Protein AF-A0A966FNG1-F1 (afdb_monomer)

Solvent-accessible surface area (backbone atoms only — not comparable to full-atom values): 8793 Å² total; per-residue (Å²): 110,71,69,60,54,59,48,41,75,69,47,86,49,66,72,60,28,53,52,47,53,51,51,50,52,50,52,52,50,53,56,69,75,48,78,83,75,86,82,87,84,88,83,87,83,89,83,65,88,70,72,82,56,87,80,75,68,89,87,83,83,82,90,75,78,75,78,70,86,72,48,72,68,57,48,54,52,50,50,52,55,51,50,54,51,52,51,53,53,34,54,55,38,43,76,73,75,40,90,67,78,87,75,51,63,61,57,47,50,52,52,54,50,33,72,78,36,54,74,46,38,75,72,71,57,74,79,87,75,60,74,87,62,71,120

Secondary structure (DSSP, 8-state):
-HHHHHHHTT---HHHHHHHHHHHHHHHHHHHH---------------GGGG-TT--SS---S--------HHHHHHHHHHHHHHHHHHHHHHHHTT----PPPHHHHHHHHHHHH-HHHHHTT--PPPPGGG--

Sequence (135 aa):
MDKLKKIEEKEDNELLKIQIAEYRKFIESLMAGGSIMRKIFYIVVPFTLLEKQEGASEKKQRFSAKIPVLTEEDFQRCKIQLLQRVEFVALGLRRCGLQAVPLTTPELIELLWGFYHPLEAERGYYPEIPPELTT

pLDDT: mean 80.81, std 14.15, range [44.19, 94.75]

Foldseek 3Di:
DVVLVVVLVVDPDPVVNVVSVVVVVVVVVVVVVDPPDDDDDDDDDDADLPPVDPPDDDDDDPDDDPPPPQDPVNVVVSVVVSVVSQVVVQVVVVVVVDHDDDDDQVRVQLVVVCVVVVPCVVVVDDDDDPVVRRD

Structure (mmCIF, N/CA/C/O backbone):
data_AF-A0A966FNG1-F1
#
_entry.id   AF-A0A966FNG1-F1
#
loop_
_atom_site.group_PDB
_atom_site.id
_atom_site.type_symbol
_atom_site.label_atom_id
_atom_site.label_alt_id
_atom_site.label_comp_id
_atom_site.label_asym_id
_atom_site.label_entity_id
_atom_site.label_seq_id
_atom_site.pdbx_PDB_ins_code
_atom_site.Cartn_x
_atom_site.Cartn_y
_atom_site.Cartn_z
_atom_site.occupancy
_atom_site.B_iso_or_equiv
_atom_site.auth_seq_id
_atom_site.auth_comp_id
_atom_site.auth_asym_id
_atom_site.auth_atom_id
_atom_site.pdbx_PDB_model_num
ATOM 1 N N . MET A 1 1 ? -14.844 -0.168 28.917 1.00 75.38 1 MET A N 1
ATOM 2 C CA . MET A 1 1 ? -16.188 0.123 29.460 1.00 75.38 1 MET A CA 1
ATOM 3 C C . MET A 1 1 ? -16.485 -0.630 30.746 1.00 75.38 1 MET A C 1
ATOM 5 O O . MET A 1 1 ? -16.933 -0.004 31.698 1.00 75.38 1 MET A O 1
ATOM 9 N N . ASP A 1 2 ? -16.136 -1.915 30.843 1.00 83.12 2 ASP A N 1
ATOM 10 C CA . ASP A 1 2 ? -16.437 -2.735 32.033 1.00 83.12 2 ASP A CA 1
ATOM 11 C C . ASP A 1 2 ? -15.818 -2.218 33.337 1.00 83.12 2 ASP A C 1
ATOM 13 O O . ASP A 1 2 ? -16.391 -2.388 34.409 1.00 83.12 2 ASP A O 1
ATOM 17 N N . LYS A 1 3 ? -14.661 -1.545 33.261 1.00 85.62 3 LYS A N 1
ATOM 18 C CA . LYS A 1 3 ? -14.027 -0.920 34.431 1.00 85.62 3 LYS A CA 1
ATOM 19 C C . LYS A 1 3 ? -14.862 0.225 35.020 1.00 85.62 3 LYS A C 1
ATOM 21 O O . LYS A 1 3 ? -15.001 0.276 36.232 1.00 85.62 3 LYS A O 1
ATOM 26 N N . LEU A 1 4 ? -15.429 1.104 34.187 1.00 82.44 4 LEU A N 1
ATOM 27 C CA . LEU A 1 4 ? -16.242 2.243 34.647 1.00 82.44 4 LEU A CA 1
ATOM 28 C C . LEU A 1 4 ? -17.574 1.772 35.240 1.00 82.44 4 LEU A C 1
ATOM 30 O O . LEU A 1 4 ? -17.993 2.272 36.276 1.00 82.44 4 LEU A O 1
ATOM 34 N N . LYS A 1 5 ? -18.177 0.739 34.642 1.00 86.94 5 LYS A N 1
ATOM 35 C CA . LYS A 1 5 ? -19.414 0.122 35.136 1.00 86.94 5 LYS A CA 1
ATOM 36 C C . LYS A 1 5 ? -19.243 -0.500 36.531 1.00 86.94 5 LYS A C 1
ATOM 38 O O . LYS A 1 5 ? -20.087 -0.327 37.396 1.00 86.94 5 LYS A O 1
ATOM 43 N N . LYS A 1 6 ? -18.098 -1.142 36.785 1.00 89.88 6 LYS A N 1
ATOM 44 C CA . LYS A 1 6 ? -17.753 -1.688 38.112 1.00 89.88 6 LYS A CA 1
ATOM 45 C C . LYS A 1 6 ? -17.507 -0.622 39.182 1.00 89.88 6 LYS A C 1
ATOM 47 O O . LYS A 1 6 ? -17.583 -0.947 40.361 1.00 89.88 6 LYS A O 1
ATOM 52 N N . ILE A 1 7 ? -17.131 0.595 38.791 1.00 85.38 7 ILE A N 1
ATOM 53 C CA . ILE A 1 7 ? -16.937 1.717 39.721 1.00 85.38 7 ILE A CA 1
ATOM 54 C C . ILE A 1 7 ? -18.298 2.357 40.027 1.00 85.38 7 ILE A C 1
ATOM 56 O O . ILE A 1 7 ? -18.605 2.566 41.189 1.00 85.38 7 ILE A O 1
ATOM 60 N N . GLU A 1 8 ? -19.148 2.544 39.012 1.00 85.44 8 GLU A N 1
ATOM 61 C CA . GLU A 1 8 ? -20.544 3.000 39.153 1.00 85.44 8 GLU A CA 1
ATOM 62 C C . GLU A 1 8 ? -21.362 2.126 40.124 1.00 85.44 8 GLU A C 1
ATOM 64 O O . GLU A 1 8 ? -22.120 2.636 40.941 1.00 85.44 8 GLU A O 1
ATOM 69 N N . GLU A 1 9 ? -21.195 0.801 40.056 1.00 86.50 9 GLU A N 1
ATOM 70 C CA . GLU A 1 9 ? -21.895 -0.158 40.926 1.00 86.50 9 GLU A CA 1
ATOM 71 C C . GLU A 1 9 ? -21.403 -0.153 42.382 1.00 86.50 9 GLU A C 1
ATOM 73 O O . GLU A 1 9 ? -22.122 -0.617 43.262 1.00 86.50 9 GLU A O 1
ATOM 78 N N . LYS A 1 10 ? -20.185 0.339 42.635 1.00 89.50 10 LYS A N 1
ATOM 79 C CA . LYS A 1 10 ? -19.567 0.387 43.969 1.00 89.50 10 LYS A CA 1
ATOM 80 C C . LYS A 1 10 ? -19.689 1.746 44.649 1.00 89.50 10 LYS A C 1
ATOM 82 O O . LYS A 1 10 ? -19.272 1.869 45.795 1.00 89.50 10 LYS A O 1
ATOM 87 N N . GLU A 1 11 ? -20.187 2.752 43.939 1.00 84.25 11 GLU A N 1
ATOM 88 C CA . GLU A 1 11 ? -20.273 4.109 44.452 1.00 84.25 11 GLU A CA 1
ATOM 89 C C . GLU A 1 11 ? -21.601 4.312 45.188 1.00 84.25 11 GLU A C 1
ATOM 91 O O . GLU A 1 11 ? -22.678 4.225 44.594 1.00 84.25 11 GLU A O 1
ATOM 96 N N . ASP A 1 12 ? -21.515 4.597 46.486 1.00 84.31 12 ASP A N 1
ATOM 97 C CA . ASP A 1 12 ? -22.683 4.796 47.352 1.00 84.31 12 ASP A CA 1
ATOM 98 C C . ASP A 1 12 ? -23.283 6.207 47.207 1.00 84.31 12 ASP A C 1
ATOM 100 O O . ASP A 1 12 ? -24.433 6.456 47.573 1.00 84.31 12 ASP A O 1
ATOM 104 N N . ASN A 1 13 ? -22.507 7.158 46.674 1.00 90.75 13 ASN A N 1
ATOM 105 C CA . ASN A 1 13 ? -22.946 8.533 46.468 1.00 90.75 13 ASN A CA 1
ATOM 106 C C . ASN A 1 13 ? -23.684 8.683 45.128 1.00 90.75 13 ASN A C 1
ATOM 108 O O . ASN A 1 13 ? -23.077 8.680 44.055 1.00 90.75 13 ASN A O 1
ATOM 112 N N . GLU A 1 14 ? -24.995 8.908 45.206 1.00 86.50 14 GLU A N 1
ATOM 113 C CA . GLU A 1 14 ? -25.887 9.063 44.051 1.00 86.50 14 GLU A CA 1
ATOM 114 C C . GLU A 1 14 ? -25.442 10.160 43.065 1.00 86.50 14 GLU A C 1
ATOM 116 O O . GLU A 1 14 ? -25.521 9.962 41.853 1.00 86.50 14 GLU A O 1
ATOM 121 N N . LEU A 1 15 ? -24.901 11.291 43.543 1.00 90.00 15 LEU A N 1
ATOM 122 C CA . LEU A 1 15 ? -24.401 12.351 42.653 1.00 90.00 15 LEU A CA 1
ATOM 123 C C . LEU A 1 15 ? -23.204 11.879 41.820 1.00 90.00 15 LEU A C 1
ATOM 125 O O . LEU A 1 15 ? -23.133 12.155 40.622 1.00 90.00 15 LEU A O 1
ATOM 129 N N . LEU A 1 16 ? -22.270 11.158 42.443 1.00 86.94 16 LEU A N 1
ATOM 130 C CA . LEU A 1 16 ? -21.091 10.627 41.755 1.00 86.94 16 LEU A CA 1
ATOM 131 C C . LEU A 1 16 ? -21.480 9.517 40.778 1.00 86.94 16 LEU A C 1
ATOM 133 O O . LEU A 1 16 ? -20.966 9.470 39.662 1.00 86.94 16 LEU A O 1
ATOM 137 N N . LYS A 1 17 ? -22.446 8.679 41.153 1.00 90.06 17 LYS A N 1
ATOM 138 C CA . LYS A 1 17 ? -22.999 7.631 40.293 1.00 90.06 17 LYS A CA 1
ATOM 139 C C . LYS A 1 17 ? -23.622 8.198 39.018 1.00 90.06 17 LYS A C 1
ATOM 141 O O . LYS A 1 17 ? -23.325 7.713 37.925 1.00 90.06 17 LYS A O 1
ATOM 146 N N . ILE A 1 18 ? -24.409 9.272 39.141 1.00 90.69 18 ILE A N 1
ATOM 147 C CA . ILE A 1 18 ? -24.983 9.993 37.994 1.00 90.69 18 ILE A CA 1
ATOM 148 C C . ILE A 1 18 ? -23.869 10.531 37.085 1.00 90.69 18 ILE A C 1
ATOM 150 O O . ILE A 1 18 ? -23.916 10.309 35.875 1.00 90.69 18 ILE A O 1
ATOM 154 N N . GLN A 1 19 ? -22.826 11.152 37.648 1.00 89.44 19 GLN A N 1
ATOM 155 C CA . GLN A 1 19 ? -21.707 11.658 36.844 1.00 89.44 19 GLN A CA 1
ATOM 156 C C . GLN A 1 19 ? -20.927 10.547 36.128 1.00 89.44 19 GLN A C 1
ATOM 158 O O . GLN A 1 19 ? -20.545 10.713 34.969 1.00 89.44 19 GLN A O 1
ATOM 163 N N . ILE A 1 20 ? -20.711 9.396 36.773 1.00 90.19 20 ILE A N 1
ATOM 164 C CA . ILE A 1 20 ? -20.036 8.246 36.151 1.00 90.19 20 ILE A CA 1
ATOM 165 C C . ILE A 1 20 ? -20.876 7.692 34.993 1.00 90.19 20 ILE A C 1
ATOM 167 O O . ILE A 1 20 ? -20.329 7.386 33.928 1.00 90.19 20 ILE A O 1
ATOM 171 N N . ALA A 1 21 ? -22.197 7.601 35.164 1.00 90.00 21 ALA A N 1
ATOM 172 C CA . ALA A 1 21 ? -23.111 7.146 34.121 1.00 90.00 21 ALA A CA 1
ATOM 173 C C . ALA A 1 21 ? -23.137 8.102 32.913 1.00 90.00 21 ALA A C 1
ATOM 175 O O . ALA A 1 21 ? -23.100 7.651 31.764 1.00 90.00 21 ALA A O 1
ATOM 176 N N . GLU A 1 22 ? -23.161 9.416 33.150 1.00 91.19 22 GLU A N 1
ATOM 177 C CA . GLU A 1 22 ? -23.086 10.433 32.093 1.00 91.19 22 GLU A CA 1
ATOM 178 C C . GLU A 1 22 ? -21.741 10.409 31.367 1.00 91.19 22 GLU A C 1
ATOM 180 O O . GLU A 1 22 ? -21.707 10.401 30.135 1.00 91.19 22 GLU A O 1
ATOM 185 N N . TYR A 1 23 ? -20.634 10.302 32.105 1.00 91.50 23 TYR A N 1
ATOM 186 C CA . TYR A 1 23 ? -19.305 10.160 31.518 1.00 91.50 23 TYR A CA 1
ATOM 187 C C . TYR A 1 23 ? -19.205 8.897 30.655 1.00 91.50 23 TYR A C 1
ATOM 189 O O . TYR A 1 23 ? -18.684 8.942 29.540 1.00 91.50 23 TYR A O 1
ATOM 197 N N . ARG A 1 24 ? -19.769 7.769 31.110 1.00 90.88 24 ARG A N 1
ATOM 198 C CA . ARG A 1 24 ? -19.816 6.532 30.319 1.00 90.88 24 ARG A CA 1
ATOM 199 C C . ARG A 1 24 ? -20.587 6.730 29.015 1.00 90.88 24 ARG A C 1
ATOM 201 O O . ARG A 1 24 ? -20.069 6.367 27.962 1.00 90.88 24 ARG A O 1
ATOM 208 N N . LYS A 1 25 ? -21.771 7.351 29.068 1.00 89.94 25 LYS A N 1
ATOM 209 C CA . LYS A 1 25 ? -22.572 7.683 27.875 1.00 89.94 25 LYS A CA 1
ATOM 210 C C . LYS A 1 25 ? -21.833 8.627 26.926 1.00 89.94 25 LYS A C 1
ATOM 212 O O . LYS A 1 25 ? -21.899 8.437 25.716 1.00 89.94 25 LYS A O 1
ATOM 217 N N . PHE A 1 26 ? -21.096 9.606 27.448 1.00 89.31 26 PHE A N 1
ATOM 218 C CA . PHE A 1 26 ? -20.261 10.494 26.641 1.00 89.31 26 PHE A CA 1
ATOM 219 C C . PHE A 1 26 ? -19.174 9.716 25.886 1.00 89.31 26 PHE A C 1
ATOM 221 O O . PHE A 1 26 ? -19.048 9.869 24.671 1.00 89.31 26 PHE A O 1
ATOM 228 N N . ILE A 1 27 ? -18.450 8.814 26.559 1.00 85.75 27 ILE A N 1
ATOM 229 C CA . ILE A 1 27 ? -17.446 7.961 25.904 1.00 85.75 27 ILE A CA 1
ATOM 230 C C . ILE A 1 27 ? -18.095 7.009 24.886 1.00 85.75 27 ILE A C 1
ATOM 232 O O . ILE A 1 27 ? -17.563 6.853 23.789 1.00 85.75 27 ILE A O 1
ATOM 236 N N . GLU A 1 28 ? -19.253 6.414 25.197 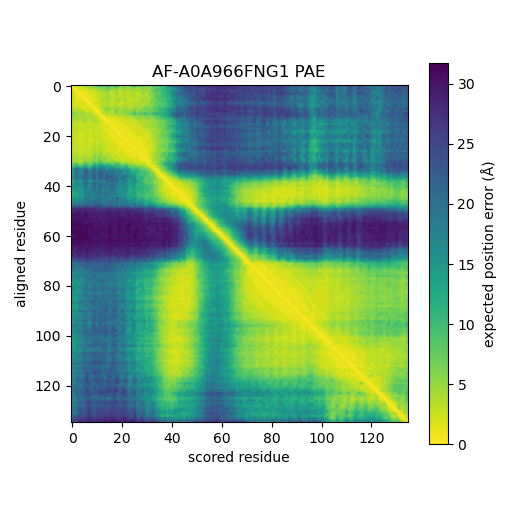1.00 85.69 28 GLU A N 1
ATOM 237 C CA . GLU A 1 28 ? -20.026 5.604 24.239 1.00 85.69 28 GLU A CA 1
ATOM 238 C C . GLU A 1 28 ? -20.401 6.427 22.999 1.00 85.69 28 GLU A C 1
ATOM 240 O O . GLU A 1 28 ? -20.221 5.957 21.880 1.00 85.69 28 GLU A O 1
ATOM 245 N N . SER A 1 29 ? -20.840 7.677 23.179 1.00 84.94 29 SER A N 1
ATOM 246 C CA . SER A 1 29 ? -21.189 8.574 22.073 1.00 84.94 29 SER A CA 1
ATOM 247 C C . SER A 1 29 ? -19.979 8.982 21.223 1.00 84.94 29 SER A C 1
ATOM 249 O O . SER A 1 29 ? -20.082 9.028 19.998 1.00 84.94 29 SER A O 1
ATOM 251 N N . LEU A 1 30 ? -18.813 9.200 21.842 1.00 80.62 30 LEU A N 1
ATOM 252 C CA . LEU A 1 30 ? -17.560 9.481 21.136 1.00 80.62 30 LEU A CA 1
ATOM 253 C C . LEU A 1 30 ? -17.089 8.276 20.319 1.00 80.62 30 LEU A C 1
ATOM 255 O O . LEU A 1 30 ? -16.681 8.427 19.170 1.00 80.62 30 LEU A O 1
ATOM 259 N N . MET A 1 31 ? -17.168 7.076 20.899 1.00 75.69 31 MET A N 1
ATOM 260 C CA . MET A 1 31 ? -16.835 5.835 20.199 1.00 75.69 31 MET A CA 1
ATOM 261 C C . MET A 1 31 ? -17.832 5.525 19.074 1.00 75.69 31 MET A C 1
ATOM 263 O O . MET A 1 31 ? -17.423 5.050 18.019 1.00 75.69 31 MET A O 1
ATOM 267 N N . ALA A 1 32 ? -19.122 5.820 19.268 1.00 75.12 32 ALA A N 1
ATOM 268 C CA . ALA A 1 32 ? -20.155 5.644 18.248 1.00 75.12 32 ALA A CA 1
ATOM 269 C C . ALA A 1 32 ? -20.020 6.648 17.090 1.00 75.12 32 ALA A C 1
ATOM 271 O O . ALA A 1 32 ? -20.284 6.300 15.942 1.00 75.12 32 ALA A O 1
ATOM 272 N N . GLY A 1 33 ? -19.592 7.882 17.376 1.00 64.94 33 GLY A N 1
ATOM 273 C CA . GLY A 1 33 ? -19.408 8.935 16.373 1.00 64.94 33 GLY A CA 1
ATOM 274 C C . GLY A 1 33 ? -18.142 8.790 15.522 1.00 64.94 33 GLY A C 1
ATOM 275 O O . GLY A 1 33 ? -18.036 9.426 14.477 1.00 64.94 33 GLY A O 1
ATOM 276 N N . GLY A 1 34 ? -17.190 7.954 15.943 1.00 62.69 34 GLY A N 1
ATOM 277 C CA . GLY A 1 34 ? -15.887 7.820 15.301 1.00 62.69 34 GLY A CA 1
ATOM 278 C C . GLY A 1 34 ? -15.523 6.374 15.004 1.00 62.69 34 GLY A C 1
ATOM 279 O O . GLY A 1 34 ? -14.623 5.826 15.637 1.00 62.69 34 GLY A O 1
ATOM 280 N N . SER A 1 35 ? -16.154 5.760 13.999 1.00 57.97 35 SER A N 1
ATOM 281 C CA . SER A 1 35 ? -15.522 4.607 13.354 1.00 57.97 35 SER A CA 1
ATOM 282 C C . SER A 1 35 ? -14.279 5.117 12.627 1.00 57.97 35 SER A C 1
ATOM 284 O O . SER A 1 35 ? -14.371 5.718 11.555 1.00 57.97 35 SER A O 1
ATOM 286 N N . ILE A 1 36 ? -13.107 4.945 13.242 1.00 60.09 36 ILE A N 1
ATOM 287 C CA . ILE A 1 36 ? -11.822 5.211 12.593 1.00 60.09 36 ILE A CA 1
ATOM 2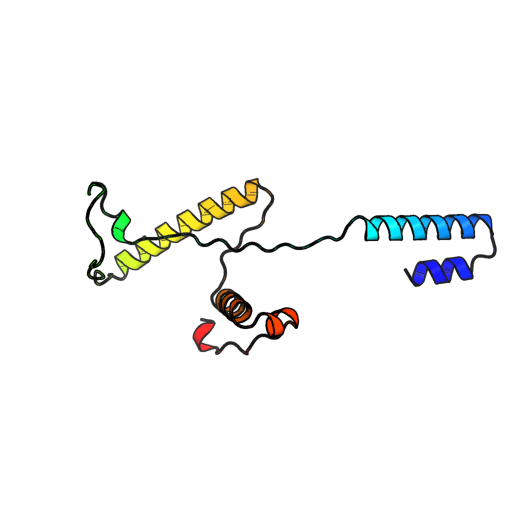88 C C . ILE A 1 36 ? -11.634 4.113 11.543 1.00 60.09 36 ILE A C 1
ATOM 290 O O . ILE A 1 36 ? -11.014 3.078 11.780 1.00 60.09 36 ILE A O 1
ATOM 294 N N . MET A 1 37 ? -12.241 4.321 10.379 1.00 62.31 37 MET A N 1
ATOM 295 C CA . MET A 1 37 ? -12.115 3.434 9.238 1.00 62.31 37 MET A CA 1
ATOM 296 C C . MET A 1 37 ? -10.733 3.644 8.619 1.00 62.31 37 MET A C 1
ATOM 298 O O . MET A 1 37 ? -10.436 4.695 8.050 1.00 62.31 37 MET A O 1
ATOM 302 N N . ARG A 1 38 ? -9.868 2.634 8.723 1.00 70.00 38 ARG A N 1
ATOM 303 C CA . ARG A 1 38 ? -8.606 2.608 7.980 1.00 70.00 38 ARG A CA 1
ATOM 304 C C . ARG A 1 38 ? -8.920 2.254 6.529 1.00 70.00 38 ARG A C 1
ATOM 306 O O . ARG A 1 38 ? -9.369 1.145 6.258 1.00 70.00 38 ARG A O 1
ATOM 313 N N . LYS A 1 39 ? -8.678 3.180 5.600 1.00 78.06 39 LYS A N 1
ATOM 314 C CA . LYS A 1 39 ? -8.817 2.933 4.160 1.00 78.06 39 LYS A CA 1
ATOM 315 C C . LYS A 1 39 ? -7.438 2.880 3.515 1.00 78.06 39 LYS A C 1
ATOM 317 O O . LYS A 1 39 ? -6.668 3.829 3.630 1.00 78.06 39 LYS A O 1
ATOM 322 N N . ILE A 1 40 ? -7.140 1.760 2.869 1.00 83.56 40 ILE A N 1
ATOM 323 C CA . ILE A 1 40 ? -5.897 1.542 2.127 1.00 83.56 40 ILE A CA 1
ATOM 324 C C . ILE A 1 40 ? -6.200 1.777 0.647 1.00 83.56 40 ILE A C 1
ATOM 326 O O . ILE A 1 40 ? -7.233 1.335 0.143 1.00 83.56 40 ILE A O 1
ATOM 330 N N . PHE A 1 41 ? -5.319 2.505 -0.034 1.00 87.94 41 PHE A N 1
ATOM 331 C CA . PHE A 1 41 ? -5.421 2.788 -1.461 1.00 87.94 41 PHE A CA 1
ATOM 332 C C . PHE A 1 41 ? -4.193 2.226 -2.166 1.00 87.94 41 PHE A C 1
ATOM 334 O O . PHE A 1 41 ? -3.071 2.434 -1.709 1.00 87.94 41 PHE A O 1
ATOM 341 N N . TYR A 1 42 ? -4.410 1.559 -3.296 1.00 91.12 42 TYR A N 1
ATOM 342 C CA . TYR A 1 42 ? -3.345 1.053 -4.155 1.00 91.12 42 TYR A CA 1
ATOM 343 C C . TYR A 1 42 ? -3.253 1.920 -5.405 1.00 91.12 42 TYR A C 1
ATOM 345 O O . TYR A 1 42 ? -4.270 2.260 -6.010 1.00 91.12 42 TYR A O 1
ATOM 353 N N . ILE A 1 43 ? -2.033 2.299 -5.777 1.00 92.06 43 ILE A N 1
ATOM 354 C CA . ILE A 1 43 ? -1.764 3.167 -6.923 1.00 92.06 43 ILE A CA 1
ATOM 355 C C . ILE A 1 43 ? -0.773 2.454 -7.829 1.00 92.06 43 ILE A C 1
ATOM 357 O O . ILE A 1 43 ? 0.292 2.031 -7.387 1.00 92.06 43 ILE A O 1
ATOM 361 N N . VAL A 1 44 ? -1.125 2.347 -9.107 1.00 92.75 44 VAL A N 1
ATOM 362 C CA . VAL A 1 44 ? -0.254 1.789 -10.141 1.00 92.75 44 VAL A CA 1
ATOM 363 C C . VAL A 1 44 ? 0.397 2.947 -10.888 1.00 92.75 44 VAL A C 1
ATOM 365 O O . VAL A 1 44 ? -0.299 3.779 -11.469 1.00 92.75 44 VAL A O 1
ATOM 368 N N . VAL A 1 45 ? 1.729 3.006 -10.868 1.00 92.19 45 VAL A N 1
ATOM 369 C CA . VAL A 1 45 ? 2.503 4.005 -11.616 1.00 92.19 45 VAL A CA 1
ATOM 370 C C . VAL A 1 45 ? 2.847 3.419 -12.988 1.00 92.19 45 VAL A C 1
ATOM 372 O O . VAL A 1 45 ? 3.630 2.471 -13.057 1.00 92.19 45 VAL A O 1
ATOM 375 N N . PRO A 1 46 ? 2.270 3.934 -14.087 1.00 90.06 46 PRO A N 1
ATOM 376 C CA . PRO A 1 46 ? 2.555 3.415 -15.415 1.00 90.06 46 PRO A CA 1
ATOM 377 C C . PRO A 1 46 ? 3.978 3.782 -15.851 1.00 90.06 46 PRO A C 1
ATOM 379 O O . PRO A 1 46 ? 4.453 4.901 -15.633 1.00 90.06 46 PRO A O 1
ATOM 382 N N . PHE A 1 47 ? 4.645 2.843 -16.517 1.00 87.44 47 PHE A N 1
ATOM 383 C CA . PHE A 1 47 ? 5.966 3.049 -17.097 1.00 87.44 47 PHE A CA 1
ATOM 384 C C . PHE A 1 47 ? 6.091 2.291 -18.414 1.00 87.44 47 PHE A C 1
ATOM 386 O O . PHE A 1 47 ? 5.729 1.118 -18.504 1.00 87.44 47 PHE A O 1
ATOM 393 N N . THR A 1 48 ? 6.598 2.965 -19.444 1.00 83.44 48 THR A N 1
ATOM 394 C CA . THR A 1 48 ? 6.788 2.383 -20.774 1.00 83.44 48 THR A CA 1
ATOM 395 C C . THR A 1 48 ? 8.184 2.690 -21.289 1.00 83.44 48 THR A C 1
ATOM 397 O O . THR A 1 48 ? 8.607 3.840 -21.279 1.00 83.44 48 THR A O 1
ATOM 400 N N . LEU A 1 49 ? 8.867 1.678 -21.829 1.00 71.75 49 LEU A N 1
ATOM 401 C CA . LEU A 1 49 ? 10.232 1.797 -22.365 1.00 71.75 49 LEU A CA 1
ATOM 402 C C . LEU A 1 49 ? 10.347 2.773 -23.556 1.00 71.75 49 LEU A C 1
ATOM 404 O O . LEU A 1 49 ? 11.436 3.243 -23.879 1.00 71.75 49 LEU A O 1
ATOM 408 N N . LEU A 1 50 ? 9.227 3.071 -24.223 1.00 65.19 50 LEU A N 1
ATOM 409 C CA . LEU A 1 50 ? 9.186 3.847 -25.466 1.00 65.19 50 LEU A CA 1
ATOM 410 C C . LEU A 1 50 ? 9.338 5.364 -25.272 1.00 65.19 50 LEU A C 1
ATOM 412 O O . LEU A 1 50 ? 9.449 6.096 -26.251 1.00 65.19 50 LEU A O 1
ATOM 416 N N . GLU A 1 51 ? 9.385 5.849 -24.033 1.00 56.59 51 GLU A N 1
ATOM 417 C CA . GLU A 1 51 ? 9.551 7.279 -23.736 1.00 56.59 51 GLU A CA 1
ATOM 418 C C . GLU A 1 51 ? 10.959 7.803 -24.080 1.00 56.59 51 GLU A C 1
ATOM 420 O O . GLU A 1 51 ? 11.194 9.006 -24.057 1.00 56.59 51 GLU A O 1
ATOM 425 N N . LYS A 1 52 ? 11.897 6.918 -24.460 1.00 50.66 52 LYS A N 1
ATOM 426 C CA . LYS A 1 52 ? 13.248 7.276 -24.934 1.00 50.66 52 LYS A CA 1
ATOM 427 C C . LYS A 1 52 ? 13.259 7.898 -26.344 1.00 50.66 52 LYS A C 1
ATOM 429 O O . LYS A 1 52 ? 14.319 8.318 -26.797 1.00 50.66 52 LYS A O 1
ATOM 434 N N . GLN A 1 53 ? 12.124 7.973 -27.046 1.00 45.69 53 GLN A N 1
ATOM 435 C CA . GLN A 1 53 ? 12.023 8.715 -28.307 1.00 45.69 53 GLN A CA 1
ATOM 436 C C . GLN A 1 53 ? 11.351 10.072 -28.097 1.00 45.69 53 GLN A C 1
ATOM 438 O O . GLN A 1 53 ? 10.171 10.262 -28.385 1.00 45.69 53 GLN A O 1
ATOM 443 N N . GLU A 1 54 ? 12.141 11.045 -27.649 1.00 45.53 54 GLU A N 1
ATOM 444 C CA . GLU A 1 54 ? 11.843 12.451 -27.905 1.00 45.53 54 GLU A CA 1
ATOM 445 C C . GLU A 1 54 ? 11.792 12.653 -29.433 1.00 45.53 54 GLU A C 1
ATOM 447 O O . GLU A 1 54 ? 12.823 12.701 -30.100 1.00 45.53 54 GLU A O 1
ATOM 452 N N . GLY A 1 55 ? 10.582 12.694 -30.008 1.00 48.06 55 GLY A N 1
ATOM 453 C CA . GLY A 1 55 ? 10.363 13.174 -31.380 1.00 48.06 55 GLY A CA 1
ATOM 454 C C . GLY A 1 55 ? 9.476 12.344 -32.315 1.00 48.06 55 GLY A C 1
ATOM 455 O O . GLY A 1 55 ? 9.227 12.792 -33.434 1.00 48.06 55 GLY A O 1
ATOM 456 N N . ALA A 1 56 ? 8.957 11.177 -31.927 1.00 44.19 56 ALA A N 1
ATOM 457 C CA . ALA A 1 56 ? 8.133 10.375 -32.839 1.00 44.19 56 ALA A CA 1
ATOM 458 C C . ALA A 1 56 ? 6.629 10.595 -32.607 1.00 44.19 56 ALA A C 1
ATOM 460 O O . ALA A 1 56 ? 6.010 9.968 -31.753 1.00 44.19 56 ALA A O 1
ATOM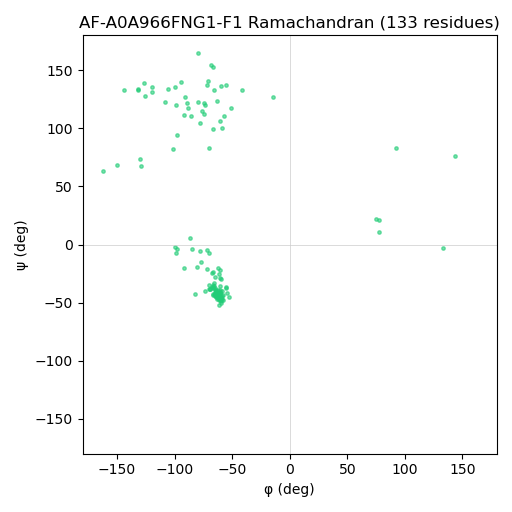 461 N N . SER A 1 57 ? 6.085 11.518 -33.402 1.00 46.06 57 SER A N 1
ATOM 462 C CA . SER A 1 57 ? 4.665 11.792 -33.661 1.00 46.06 57 SER A CA 1
ATOM 463 C C . SER A 1 57 ? 3.672 10.714 -33.208 1.00 46.06 57 SER A C 1
ATOM 465 O O . SER A 1 57 ? 3.708 9.558 -33.636 1.00 46.06 57 SER A O 1
ATOM 467 N N . GLU A 1 58 ? 2.694 11.171 -32.431 1.00 53.75 58 GLU A N 1
ATOM 468 C CA . GLU A 1 58 ? 1.402 10.532 -32.222 1.00 53.75 58 GLU A CA 1
ATOM 469 C C . GLU A 1 58 ? 0.852 9.981 -33.550 1.00 53.75 58 GLU A C 1
ATOM 471 O O . GLU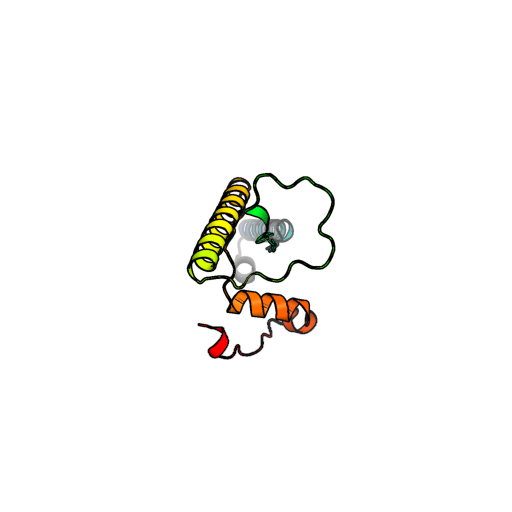 A 1 58 ? 0.793 10.698 -34.547 1.00 53.75 58 GLU A O 1
ATOM 476 N N . LYS A 1 59 ? 0.379 8.727 -33.534 1.00 54.84 59 LYS A N 1
ATOM 477 C CA . LYS A 1 59 ? -0.182 7.942 -34.661 1.00 54.84 59 LYS A CA 1
ATOM 478 C C . LYS A 1 59 ? 0.842 7.080 -35.407 1.00 54.84 59 LYS A C 1
ATOM 480 O O . LYS A 1 59 ? 1.256 7.408 -36.513 1.00 54.84 59 LYS A O 1
ATOM 485 N N . LYS A 1 60 ? 1.090 5.891 -34.841 1.00 49.69 60 LYS A N 1
ATOM 486 C CA . LYS A 1 60 ? 1.264 4.570 -35.501 1.00 49.69 60 LYS A CA 1
ATOM 487 C C . LYS A 1 60 ? 2.332 3.737 -34.782 1.00 49.69 60 LYS A C 1
ATOM 489 O O . LYS A 1 60 ? 3.406 3.508 -35.318 1.00 49.69 60 LYS A O 1
ATOM 494 N N . GLN A 1 61 ? 2.004 3.162 -33.628 1.00 51.62 61 GLN A N 1
ATOM 495 C CA . GLN A 1 61 ? 2.583 1.853 -33.306 1.00 51.62 61 GLN A CA 1
ATOM 496 C C . GLN A 1 61 ? 1.646 1.028 -32.433 1.00 51.62 61 GLN A C 1
ATOM 498 O O . GLN A 1 61 ? 1.858 0.752 -31.260 1.00 51.62 61 GLN A O 1
ATOM 503 N N . ARG A 1 62 ? 0.546 0.643 -33.072 1.00 54.44 62 ARG A N 1
ATOM 504 C CA . ARG A 1 62 ? -0.300 -0.461 -32.650 1.00 54.44 62 ARG A CA 1
ATOM 505 C C . ARG A 1 62 ? 0.438 -1.772 -32.996 1.00 54.44 62 ARG A C 1
ATOM 507 O O . ARG A 1 62 ? 0.749 -2.002 -34.158 1.00 54.44 62 ARG A O 1
ATOM 514 N N . PHE A 1 63 ? 0.685 -2.599 -31.977 1.00 50.19 63 PHE A N 1
ATOM 515 C CA . PHE A 1 63 ? 0.782 -4.072 -32.036 1.00 50.19 63 PHE A CA 1
ATOM 516 C C . PHE A 1 63 ? 2.032 -4.804 -32.573 1.00 50.19 63 PHE A C 1
ATOM 518 O O . PHE A 1 63 ? 1.929 -5.991 -32.855 1.00 50.19 63 PHE A O 1
ATOM 525 N N . SER A 1 64 ? 3.227 -4.208 -32.635 1.00 48.62 64 SER A N 1
ATOM 526 C CA . SER A 1 64 ? 4.461 -5.015 -32.789 1.00 48.62 64 SER A CA 1
ATOM 527 C C . SER A 1 64 ? 5.721 -4.232 -32.406 1.00 48.62 64 SER A C 1
ATOM 529 O O . SER A 1 64 ? 6.598 -3.987 -33.237 1.00 48.62 64 SER A O 1
ATOM 531 N N . ALA A 1 65 ? 5.839 -3.820 -31.145 1.00 54.12 65 ALA A N 1
ATOM 532 C CA . ALA A 1 65 ? 7.141 -3.418 -30.628 1.00 54.12 65 ALA A CA 1
ATOM 533 C C . ALA A 1 65 ? 7.921 -4.704 -30.328 1.00 54.12 65 ALA A C 1
ATOM 535 O O . ALA A 1 65 ? 7.619 -5.400 -29.361 1.00 54.12 65 ALA A O 1
ATOM 536 N N . LYS A 1 66 ? 8.887 -5.056 -31.188 1.00 55.94 66 LYS A N 1
ATOM 537 C CA . LYS A 1 66 ? 9.922 -6.033 -30.822 1.00 55.94 66 LYS A CA 1
ATOM 538 C C . LYS A 1 66 ? 10.498 -5.556 -29.496 1.00 55.94 66 LYS A C 1
ATOM 540 O O . LYS A 1 66 ? 11.005 -4.438 -29.453 1.00 55.94 66 LYS A O 1
ATOM 545 N N . ILE A 1 67 ? 10.359 -6.359 -28.443 1.00 60.03 67 ILE A N 1
ATOM 546 C CA . ILE A 1 67 ? 10.948 -6.064 -27.139 1.00 60.03 67 ILE A CA 1
ATOM 547 C C . ILE A 1 67 ? 12.450 -5.910 -27.407 1.00 60.03 67 ILE A C 1
ATOM 549 O O . ILE A 1 67 ? 13.072 -6.891 -27.828 1.00 60.03 67 ILE A O 1
ATOM 553 N N . PRO A 1 68 ? 13.023 -4.697 -27.303 1.00 65.62 68 PRO A N 1
ATOM 554 C CA . PRO A 1 68 ? 14.455 -4.549 -27.475 1.00 65.62 68 PRO A CA 1
ATOM 555 C C . PRO A 1 68 ? 15.119 -5.409 -26.401 1.00 65.62 68 PRO A C 1
ATOM 557 O O . PRO A 1 68 ? 14.652 -5.438 -25.262 1.00 65.62 68 PRO A O 1
ATOM 560 N N . VAL A 1 69 ? 16.166 -6.148 -26.771 1.00 69.69 69 VAL A N 1
ATOM 561 C CA . VAL A 1 69 ? 16.987 -6.856 -25.785 1.00 69.69 69 VAL A CA 1
ATOM 562 C C . VAL A 1 69 ? 17.554 -5.779 -24.871 1.00 69.69 69 VAL A C 1
ATOM 564 O O . VAL A 1 69 ? 18.377 -4.972 -25.300 1.00 69.69 69 VAL A O 1
ATOM 567 N N . LEU A 1 70 ? 17.013 -5.702 -23.659 1.00 72.00 70 LEU A N 1
ATOM 568 C CA . LEU A 1 70 ? 17.374 -4.672 -22.704 1.00 72.00 70 LEU A CA 1
ATOM 569 C C . LEU A 1 70 ? 18.767 -5.017 -22.186 1.00 72.00 70 LEU A C 1
ATOM 571 O O . LEU A 1 70 ? 18.980 -6.104 -21.648 1.00 72.00 70 LEU A O 1
ATOM 575 N N . THR A 1 71 ? 19.723 -4.120 -22.390 1.00 85.69 71 THR A N 1
ATOM 576 C CA . THR A 1 71 ? 21.012 -4.227 -21.711 1.00 85.69 71 THR A CA 1
ATOM 577 C C . THR A 1 71 ? 20.805 -3.958 -20.221 1.00 85.69 71 THR A C 1
ATOM 579 O O . THR A 1 71 ? 19.866 -3.260 -19.830 1.00 85.69 71 THR A O 1
ATOM 582 N N . GLU A 1 72 ? 21.688 -4.489 -19.375 1.00 88.12 72 GLU A N 1
ATOM 583 C CA . GLU A 1 72 ? 21.652 -4.219 -17.930 1.00 88.12 72 GLU A CA 1
ATOM 584 C C . GLU A 1 72 ? 21.702 -2.707 -17.643 1.00 88.12 72 GLU A C 1
ATOM 586 O O . GLU A 1 72 ? 20.996 -2.195 -16.779 1.00 88.12 72 GLU A O 1
ATOM 591 N N . GLU A 1 73 ? 22.469 -1.958 -18.434 1.00 87.50 73 GLU A N 1
ATOM 592 C CA . GLU A 1 73 ? 22.568 -0.500 -18.333 1.00 87.50 73 GLU A CA 1
ATOM 593 C C . GLU A 1 73 ? 21.230 0.199 -18.617 1.00 87.50 73 GLU A C 1
ATOM 595 O O . GLU A 1 73 ? 20.814 1.092 -17.871 1.00 87.50 73 GLU A O 1
ATOM 600 N N . ASP A 1 74 ? 20.525 -0.221 -19.672 1.00 85.94 74 ASP A N 1
ATOM 601 C CA . ASP A 1 74 ? 19.203 0.312 -19.993 1.00 85.94 74 ASP A CA 1
ATOM 602 C C . ASP A 1 74 ? 18.174 -0.077 -18.920 1.00 85.94 74 ASP A C 1
ATOM 604 O O . ASP A 1 74 ? 17.324 0.747 -18.569 1.00 85.94 74 ASP A O 1
ATOM 608 N N . PHE A 1 75 ? 18.273 -1.282 -18.347 1.00 87.81 75 PHE A N 1
ATOM 609 C CA . PHE A 1 75 ? 17.433 -1.710 -17.227 1.00 87.81 75 PHE A CA 1
ATOM 610 C C . PHE A 1 75 ? 17.625 -0.821 -15.996 1.00 87.81 75 PHE A C 1
ATOM 612 O O . PHE A 1 75 ? 16.646 -0.274 -15.481 1.00 87.81 75 PHE A O 1
ATOM 619 N N . GLN A 1 76 ? 18.870 -0.612 -15.559 1.00 90.31 76 GLN A N 1
ATOM 620 C CA . GLN A 1 76 ? 19.168 0.237 -14.402 1.00 90.31 76 GLN A CA 1
ATOM 621 C C . GLN A 1 76 ? 18.696 1.675 -14.620 1.00 90.31 76 GLN A C 1
ATOM 623 O O . GLN A 1 76 ? 18.092 2.279 -13.731 1.00 90.31 76 GLN A O 1
ATOM 628 N N . ARG A 1 77 ? 18.879 2.216 -15.830 1.00 88.69 77 ARG A N 1
ATOM 629 C CA . ARG A 1 77 ? 18.362 3.542 -16.185 1.00 88.69 77 ARG A CA 1
ATOM 630 C C . ARG A 1 77 ? 16.837 3.609 -16.082 1.00 88.69 77 ARG A C 1
ATOM 632 O O . ARG A 1 77 ? 16.311 4.550 -15.488 1.00 88.69 77 ARG A O 1
ATOM 639 N N . CYS A 1 78 ? 16.130 2.628 -16.643 1.00 89.94 78 CYS A N 1
ATOM 640 C CA . CYS A 1 78 ? 14.669 2.562 -16.581 1.00 89.94 78 CYS A CA 1
ATOM 641 C C . CYS A 1 78 ? 14.168 2.430 -15.137 1.00 89.94 78 CYS A C 1
ATOM 643 O O . CYS A 1 78 ? 13.229 3.119 -14.743 1.00 89.94 78 CYS A O 1
ATOM 645 N N . LYS A 1 79 ? 14.836 1.604 -14.325 1.00 90.31 79 LYS A N 1
ATOM 646 C CA . LYS A 1 79 ? 14.543 1.440 -12.898 1.00 90.31 79 LYS A CA 1
ATOM 647 C C . LYS A 1 79 ? 14.652 2.768 -12.152 1.00 90.31 79 LYS A C 1
ATOM 649 O O . LYS A 1 79 ? 13.732 3.127 -11.425 1.00 90.31 79 LYS A O 1
ATOM 654 N N . ILE A 1 80 ? 15.732 3.522 -12.365 1.00 93.06 80 ILE A N 1
ATOM 655 C CA . ILE A 1 80 ? 15.920 4.840 -11.739 1.00 93.06 80 ILE A CA 1
ATOM 656 C C . ILE A 1 80 ? 14.800 5.805 -12.150 1.00 93.06 80 ILE A C 1
ATOM 658 O O . ILE A 1 80 ? 14.227 6.473 -11.292 1.00 93.06 80 ILE A O 1
ATOM 662 N N . GLN A 1 81 ? 14.439 5.852 -13.435 1.00 92.00 81 GLN A N 1
ATOM 663 C CA . GLN A 1 81 ? 13.352 6.715 -13.915 1.00 92.00 81 GLN A CA 1
ATOM 664 C C . GLN A 1 81 ? 11.994 6.349 -13.304 1.00 92.00 81 GLN A C 1
ATOM 666 O O . GLN A 1 81 ? 11.229 7.235 -12.921 1.00 92.00 81 GLN A O 1
ATOM 671 N N . LEU A 1 82 ? 11.692 5.055 -13.184 1.00 92.81 82 LEU A N 1
ATOM 672 C CA . LEU A 1 82 ? 10.480 4.588 -12.518 1.00 92.81 82 LEU A CA 1
ATOM 673 C C . LEU A 1 82 ? 10.475 4.989 -11.036 1.00 92.81 82 LEU A C 1
ATOM 675 O O . LEU A 1 82 ? 9.477 5.525 -10.558 1.00 92.81 82 LEU A O 1
ATOM 679 N N . LEU A 1 83 ? 11.586 4.788 -10.322 1.00 93.25 83 LEU A N 1
ATOM 680 C CA . LEU A 1 83 ? 11.696 5.150 -8.906 1.00 93.25 83 LEU A CA 1
ATOM 681 C C . LEU A 1 83 ? 11.492 6.653 -8.682 1.00 93.25 83 LEU A C 1
ATOM 683 O O . LEU A 1 83 ? 10.731 7.034 -7.797 1.00 93.25 83 LEU A O 1
ATOM 687 N N . GLN A 1 84 ? 12.057 7.503 -9.541 1.00 94.38 84 GLN A N 1
ATOM 688 C CA . GLN A 1 84 ? 11.830 8.952 -9.493 1.00 94.38 84 GLN A CA 1
ATOM 689 C C . GLN A 1 84 ? 10.343 9.316 -9.643 1.00 94.38 84 GLN A C 1
ATOM 691 O O . GLN A 1 84 ? 9.841 10.201 -8.949 1.00 94.38 84 GLN A O 1
ATOM 696 N N . ARG A 1 85 ? 9.605 8.620 -10.521 1.00 93.81 85 ARG A N 1
ATOM 697 C CA . ARG A 1 85 ? 8.151 8.819 -10.669 1.00 93.81 85 ARG A CA 1
ATOM 698 C C . ARG A 1 85 ? 7.386 8.382 -9.429 1.00 93.81 85 ARG A C 1
ATOM 700 O O . ARG A 1 85 ? 6.472 9.087 -9.006 1.00 93.81 85 ARG A O 1
ATOM 707 N N . VAL A 1 86 ? 7.754 7.242 -8.849 1.00 94.75 86 VAL A N 1
ATOM 708 C CA . VAL A 1 86 ? 7.152 6.738 -7.608 1.00 94.75 86 VAL A CA 1
ATOM 709 C C . VAL A 1 86 ? 7.359 7.740 -6.472 1.00 94.75 86 VAL A C 1
ATOM 711 O O . VAL A 1 86 ? 6.396 8.085 -5.789 1.00 94.75 86 VAL A O 1
ATOM 714 N N . GLU A 1 87 ? 8.570 8.275 -6.312 1.00 94.19 87 GLU A N 1
ATOM 715 C CA . GLU A 1 87 ? 8.876 9.298 -5.305 1.00 94.19 87 GLU A CA 1
ATOM 716 C C . GLU A 1 87 ? 8.069 10.583 -5.515 1.00 94.19 87 GLU A C 1
ATOM 718 O O . GLU A 1 87 ? 7.522 11.135 -4.558 1.00 94.19 87 GLU A O 1
ATOM 723 N N . PHE A 1 88 ? 7.932 11.039 -6.763 1.00 94.69 88 PHE A N 1
ATOM 724 C CA . PHE A 1 88 ? 7.125 12.214 -7.088 1.00 94.69 88 PHE A CA 1
ATOM 725 C C . PHE A 1 88 ? 5.651 12.027 -6.693 1.00 94.69 88 PHE A C 1
ATOM 727 O O . PHE A 1 88 ? 5.055 12.905 -6.060 1.00 94.69 88 PHE A O 1
ATOM 734 N N . VAL A 1 89 ? 5.069 10.864 -7.006 1.00 94.75 89 VAL A N 1
ATOM 735 C CA . VAL A 1 89 ? 3.695 10.515 -6.612 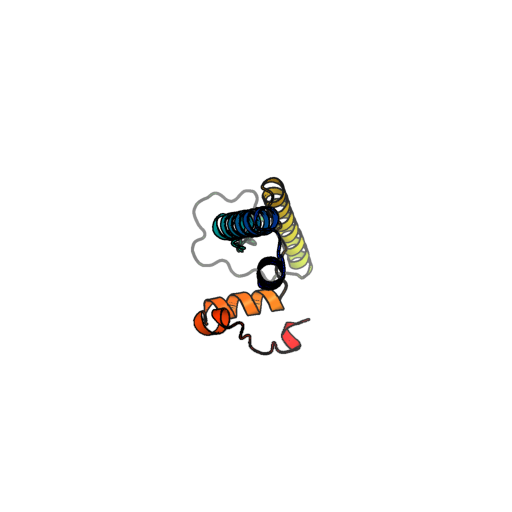1.00 94.75 89 VAL A CA 1
ATOM 736 C C . VAL A 1 89 ? 3.572 10.427 -5.088 1.00 94.75 89 VAL A C 1
ATOM 738 O O . VAL A 1 89 ? 2.648 11.008 -4.515 1.00 94.75 89 VAL A O 1
ATOM 741 N N . ALA A 1 90 ? 4.519 9.771 -4.412 1.00 94.19 90 ALA A N 1
ATOM 742 C CA . ALA A 1 90 ? 4.526 9.643 -2.956 1.00 94.19 90 ALA A CA 1
ATOM 743 C C . ALA A 1 90 ? 4.603 11.009 -2.253 1.00 94.19 90 ALA A C 1
ATOM 745 O O . ALA A 1 90 ? 3.874 11.258 -1.289 1.00 94.19 90 ALA A O 1
ATOM 746 N N . LEU A 1 91 ? 5.424 11.932 -2.763 1.00 94.44 91 LEU A N 1
ATOM 747 C CA . LEU A 1 91 ? 5.516 13.296 -2.248 1.00 94.44 91 LEU A CA 1
ATOM 748 C C . LEU A 1 91 ? 4.197 14.062 -2.433 1.00 94.44 91 LEU A C 1
ATOM 750 O O . LEU A 1 91 ? 3.769 14.776 -1.523 1.00 94.44 91 LEU A O 1
ATOM 754 N N . GLY A 1 92 ? 3.529 13.890 -3.578 1.00 94.56 92 GLY A N 1
ATOM 755 C CA . GLY A 1 92 ? 2.202 14.453 -3.833 1.00 94.56 92 GLY A CA 1
ATOM 756 C C . GLY A 1 92 ? 1.158 13.967 -2.824 1.00 94.56 92 GLY A C 1
ATOM 757 O O . GLY A 1 92 ? 0.455 14.778 -2.224 1.00 94.56 92 GLY A O 1
ATOM 758 N N . LEU A 1 93 ? 1.119 12.660 -2.560 1.00 93.75 93 LEU A N 1
ATOM 759 C CA . LEU A 1 93 ? 0.205 12.053 -1.584 1.00 93.75 93 LEU A CA 1
ATOM 760 C C . LEU A 1 93 ? 0.490 12.518 -0.153 1.00 93.75 93 LEU A C 1
ATOM 762 O O . LEU A 1 93 ? -0.441 12.810 0.600 1.00 93.75 93 LEU A O 1
ATOM 766 N N . ARG A 1 94 ? 1.769 12.689 0.201 1.00 93.31 94 ARG A N 1
ATOM 767 C CA . ARG A 1 94 ? 2.172 13.221 1.508 1.00 93.31 94 ARG A CA 1
ATOM 768 C C . ARG A 1 94 ? 1.642 14.631 1.749 1.00 93.31 94 ARG A C 1
ATOM 770 O O . ARG A 1 94 ? 1.247 14.946 2.870 1.00 93.31 94 ARG A O 1
ATOM 777 N N . ARG A 1 95 ? 1.568 15.471 0.710 1.00 92.94 95 ARG A N 1
ATOM 778 C CA . ARG A 1 95 ? 0.955 16.811 0.801 1.00 92.94 95 ARG A CA 1
ATOM 779 C C . ARG A 1 95 ? -0.553 16.758 1.054 1.00 92.94 95 ARG A C 1
ATOM 781 O O . ARG A 1 95 ? -1.094 17.705 1.611 1.00 92.94 95 ARG A O 1
ATOM 788 N N . CYS A 1 96 ? -1.210 15.659 0.693 1.00 91.62 96 CYS A N 1
ATOM 789 C CA . CYS A 1 96 ? -2.615 15.392 1.002 1.00 91.62 96 CYS A CA 1
ATOM 790 C C . CYS A 1 96 ? -2.819 14.731 2.379 1.00 91.62 96 CYS A C 1
ATOM 792 O O . CYS A 1 96 ? -3.936 14.338 2.699 1.00 91.62 96 CYS A O 1
ATOM 794 N N . GL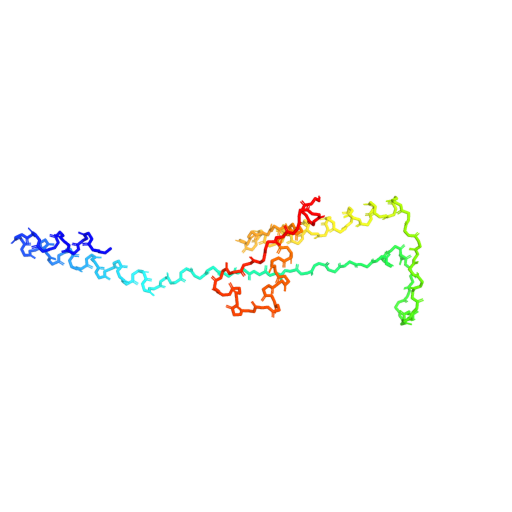Y A 1 97 ? -1.762 14.581 3.188 1.00 89.69 97 GLY A N 1
ATOM 795 C CA . GLY A 1 97 ? -1.830 13.917 4.493 1.00 89.69 97 GLY A CA 1
ATOM 796 C C . GLY A 1 97 ? -1.868 12.387 4.420 1.00 89.69 97 GLY A C 1
ATOM 797 O O . GLY A 1 97 ? -2.118 11.739 5.433 1.00 89.69 97 GLY A O 1
ATOM 798 N N . LEU A 1 98 ? -1.614 11.800 3.246 1.00 91.31 98 LEU A N 1
ATOM 799 C CA . LEU A 1 98 ? -1.550 10.353 3.058 1.00 91.31 98 LEU A CA 1
ATOM 800 C C . LEU A 1 98 ? -0.102 9.866 3.162 1.00 91.31 98 LEU A C 1
ATOM 802 O O . LEU A 1 98 ? 0.818 10.491 2.638 1.00 91.31 98 LEU A O 1
ATOM 806 N N . GLN A 1 99 ? 0.108 8.724 3.811 1.00 90.06 99 GLN A N 1
ATOM 807 C CA . GLN A 1 99 ? 1.393 8.027 3.779 1.00 90.06 99 GLN A CA 1
ATOM 808 C C . GLN A 1 99 ? 1.388 7.030 2.621 1.00 90.06 99 GLN A C 1
ATOM 810 O O . GLN A 1 99 ? 0.477 6.213 2.512 1.00 90.06 99 GLN A O 1
ATOM 815 N N . ALA A 1 100 ? 2.396 7.116 1.757 1.00 92.56 100 ALA A N 1
ATOM 816 C CA . ALA A 1 100 ? 2.581 6.218 0.627 1.00 92.56 100 ALA A CA 1
ATOM 817 C C . ALA A 1 100 ? 3.920 5.497 0.778 1.00 92.56 100 ALA A C 1
ATOM 819 O O . ALA A 1 100 ? 4.940 6.136 1.040 1.00 92.56 100 ALA A O 1
ATOM 820 N N . VAL A 1 101 ? 3.901 4.177 0.618 1.00 92.00 101 VAL A N 1
ATOM 821 C CA . VAL A 1 101 ? 5.076 3.307 0.704 1.00 92.00 101 VAL A CA 1
ATOM 822 C C . VAL A 1 101 ? 5.055 2.389 -0.521 1.00 92.00 101 VAL A C 1
ATOM 824 O O . VAL A 1 101 ? 3.984 1.870 -0.850 1.00 92.00 101 VAL A O 1
ATOM 827 N N . PRO A 1 102 ? 6.179 2.223 -1.243 1.00 91.88 102 PRO A N 1
ATOM 828 C CA . PRO A 1 102 ? 6.258 1.242 -2.317 1.00 91.88 102 PRO A CA 1
ATOM 829 C C . PRO A 1 102 ? 6.149 -0.168 -1.733 1.00 91.88 102 PRO A C 1
ATOM 831 O O . PRO A 1 102 ? 6.828 -0.482 -0.758 1.00 91.88 102 PRO A O 1
ATOM 834 N N . LEU A 1 103 ? 5.307 -1.003 -2.339 1.00 91.44 103 LEU A N 1
ATOM 835 C CA . LEU A 1 103 ? 5.122 -2.380 -1.893 1.00 91.44 103 LEU A CA 1
ATOM 836 C C . LEU A 1 103 ? 6.349 -3.229 -2.237 1.00 91.44 103 LEU A C 1
ATOM 838 O O . LEU A 1 103 ? 6.899 -3.143 -3.338 1.00 91.44 103 LEU A O 1
ATOM 842 N N . THR A 1 104 ? 6.746 -4.064 -1.290 1.00 90.62 104 THR A N 1
ATOM 843 C CA . THR A 1 104 ? 7.759 -5.108 -1.452 1.00 90.62 104 THR A CA 1
ATOM 844 C C . THR A 1 104 ? 7.174 -6.339 -2.149 1.00 90.62 104 THR A C 1
ATOM 846 O O . THR A 1 104 ? 5.955 -6.495 -2.243 1.00 90.62 104 THR A O 1
ATOM 849 N N . THR A 1 105 ? 8.030 -7.240 -2.641 1.00 90.12 105 THR A N 1
ATOM 850 C CA . THR A 1 105 ? 7.591 -8.471 -3.323 1.00 90.12 105 THR A CA 1
ATOM 851 C C . THR A 1 105 ? 6.585 -9.291 -2.499 1.00 90.12 105 THR A C 1
ATOM 853 O O . THR A 1 105 ? 5.554 -9.661 -3.064 1.00 90.12 105 THR A O 1
ATOM 856 N N . PRO A 1 106 ? 6.784 -9.516 -1.183 1.00 89.19 106 PRO A N 1
ATOM 857 C CA . PRO A 1 106 ? 5.808 -10.233 -0.361 1.00 89.19 106 PRO A CA 1
ATOM 858 C C . PRO A 1 106 ? 4.455 -9.520 -0.280 1.00 89.19 106 PRO A C 1
ATOM 860 O O . PRO A 1 106 ? 3.416 -10.134 -0.499 1.00 89.19 106 PRO A O 1
ATOM 863 N N . GLU A 1 107 ? 4.463 -8.206 -0.059 1.00 88.75 107 GLU A N 1
ATOM 864 C CA . GLU A 1 107 ? 3.238 -7.407 0.049 1.00 88.75 107 GLU A CA 1
ATOM 865 C C . GLU A 1 107 ? 2.467 -7.358 -1.283 1.00 88.75 107 GLU A C 1
ATOM 867 O O . GLU A 1 107 ? 1.236 -7.338 -1.298 1.00 88.75 107 GLU A O 1
ATOM 872 N N . LEU A 1 108 ? 3.172 -7.372 -2.423 1.00 89.94 108 LEU A N 1
ATOM 873 C CA . LEU A 1 108 ? 2.551 -7.517 -3.742 1.00 89.94 108 LEU A CA 1
ATOM 874 C C . LEU A 1 108 ? 1.885 -8.884 -3.914 1.00 89.94 108 LEU A C 1
ATOM 876 O O . LEU A 1 108 ? 0.792 -8.954 -4.477 1.00 89.94 108 LEU A O 1
ATOM 880 N N . ILE A 1 109 ? 2.532 -9.957 -3.455 1.00 89.56 109 ILE A N 1
ATOM 881 C CA . ILE A 1 109 ? 1.973 -11.312 -3.518 1.00 89.56 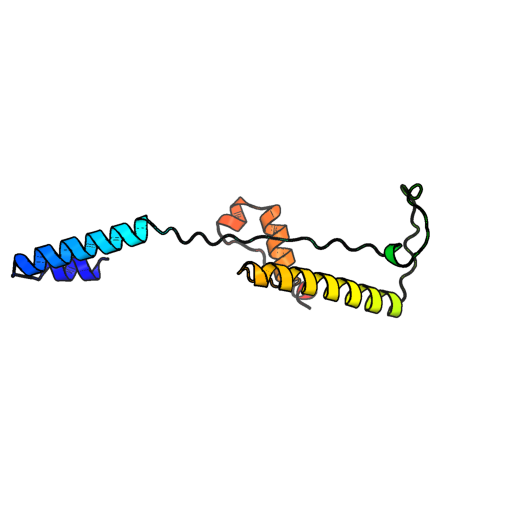109 ILE A CA 1
ATOM 882 C C . ILE A 1 109 ? 0.706 -11.388 -2.669 1.00 89.56 109 ILE A C 1
ATOM 884 O O . ILE A 1 109 ? -0.313 -11.866 -3.160 1.00 89.56 109 ILE A O 1
ATOM 888 N N . GLU A 1 110 ? 0.736 -10.869 -1.441 1.00 87.88 110 GLU A N 1
ATOM 889 C CA . GLU A 1 110 ? -0.437 -10.800 -0.564 1.00 87.88 110 GLU A CA 1
ATOM 890 C C . GLU A 1 110 ? -1.576 -9.998 -1.203 1.00 87.88 110 GLU A C 1
ATOM 892 O O . GLU A 1 110 ? -2.724 -10.448 -1.210 1.00 87.88 110 GLU A O 1
ATOM 897 N N . LEU A 1 111 ? -1.258 -8.843 -1.799 1.00 89.00 111 LEU A N 1
ATOM 898 C CA . LEU A 1 111 ? -2.229 -8.014 -2.507 1.00 89.00 111 LEU A CA 1
ATOM 899 C C . LEU A 1 111 ? -2.883 -8.771 -3.668 1.00 89.00 111 LEU A C 1
ATOM 901 O O . LEU A 1 111 ? -4.109 -8.774 -3.789 1.00 89.00 111 LEU A O 1
ATOM 905 N N . LEU A 1 112 ? -2.081 -9.405 -4.529 1.00 89.38 112 LEU A N 1
ATOM 906 C CA . LEU A 1 112 ? -2.601 -10.190 -5.647 1.00 89.38 112 LEU A CA 1
ATOM 907 C C . LEU A 1 112 ? -3.413 -11.384 -5.148 1.00 89.38 112 LEU A C 1
ATOM 909 O O . LEU A 1 112 ? -4.491 -11.644 -5.676 1.00 89.38 112 LEU A O 1
ATOM 913 N N . TRP A 1 113 ? -2.931 -12.088 -4.125 1.00 90.00 113 TRP A N 1
ATOM 914 C CA . TRP A 1 113 ? -3.636 -13.226 -3.551 1.00 90.00 113 TRP A CA 1
ATOM 915 C C . TRP A 1 113 ? -5.010 -12.819 -3.026 1.00 90.00 113 TRP A C 1
ATOM 917 O O . TRP A 1 113 ? -6.007 -13.439 -3.395 1.00 90.00 113 TRP A O 1
ATOM 927 N N . GLY A 1 114 ? -5.076 -11.734 -2.249 1.00 89.62 114 GLY A N 1
ATOM 928 C CA . GLY A 1 114 ? -6.329 -11.203 -1.720 1.00 89.62 114 GLY A CA 1
ATOM 929 C C . GLY A 1 114 ? -7.280 -10.687 -2.800 1.00 89.62 114 GLY A C 1
ATOM 930 O O . GLY A 1 114 ? -8.493 -10.774 -2.630 1.00 89.62 114 GLY A O 1
ATOM 931 N N . PHE A 1 115 ? -6.760 -10.225 -3.941 1.00 88.25 115 PHE A N 1
ATOM 932 C CA . PHE A 1 115 ? -7.590 -9.843 -5.085 1.00 88.25 115 PHE A CA 1
ATOM 933 C C . PHE A 1 115 ? -8.318 -11.043 -5.714 1.00 88.25 115 PHE A C 1
ATOM 935 O O . PHE A 1 115 ? -9.454 -10.902 -6.167 1.00 88.25 115 PHE A O 1
ATOM 942 N N . TYR A 1 116 ? -7.691 -12.223 -5.724 1.00 90.50 116 TYR A N 1
ATOM 943 C CA . TYR A 1 116 ? -8.293 -13.453 -6.251 1.00 90.50 116 TYR A CA 1
ATOM 944 C C . TYR A 1 116 ? -9.038 -14.286 -5.190 1.00 90.50 116 TYR A C 1
ATOM 946 O O . TYR A 1 116 ? -9.907 -15.073 -5.559 1.00 90.50 116 TYR A O 1
ATOM 954 N N . HIS A 1 117 ? -8.751 -14.087 -3.897 1.00 90.75 117 HIS A N 1
ATOM 955 C CA . HIS A 1 117 ? -9.325 -14.832 -2.763 1.00 90.75 117 HIS A CA 1
ATOM 956 C C . HIS A 1 117 ? -9.879 -13.883 -1.683 1.00 90.75 117 HIS A C 1
ATOM 958 O O . HIS A 1 117 ? -9.330 -13.788 -0.579 1.00 90.75 117 HIS A O 1
ATOM 964 N N . PRO A 1 118 ? -10.958 -13.135 -1.982 1.00 88.50 118 PRO A N 1
ATOM 965 C CA . PRO A 1 118 ? -11.459 -12.093 -1.089 1.00 88.50 118 PRO A CA 1
ATOM 966 C C . PRO A 1 118 ? -12.006 -12.645 0.237 1.00 88.50 118 PRO A C 1
ATOM 968 O O . PRO A 1 118 ? -11.816 -12.022 1.278 1.00 88.50 118 PRO A O 1
ATOM 971 N N . LEU A 1 119 ? -12.641 -13.824 0.230 1.00 85.50 119 LEU A N 1
ATOM 972 C CA . LEU A 1 119 ? -13.239 -14.422 1.433 1.00 85.50 119 LEU A CA 1
ATOM 973 C C . LEU A 1 119 ? -12.175 -14.892 2.435 1.00 85.50 119 LEU A C 1
ATOM 975 O O . LEU A 1 119 ? -12.353 -14.775 3.648 1.00 85.50 119 LEU A O 1
ATOM 979 N N . GLU A 1 120 ? -11.073 -15.443 1.935 1.00 84.94 120 GLU A N 1
ATOM 980 C CA . GLU A 1 120 ? -9.930 -15.887 2.726 1.00 84.94 120 GLU A CA 1
ATOM 981 C C . GLU A 1 120 ? -9.118 -14.698 3.249 1.00 84.94 120 GLU A C 1
ATOM 983 O O . GLU A 1 120 ? -8.729 -14.685 4.421 1.00 84.94 120 GLU A O 1
ATOM 988 N N . ALA A 1 121 ? -8.934 -13.666 2.421 1.00 79.81 121 ALA A N 1
ATOM 989 C CA . ALA A 1 121 ? -8.251 -12.437 2.809 1.00 79.81 121 ALA A CA 1
ATOM 990 C C . ALA A 1 121 ? -9.012 -11.665 3.899 1.00 79.81 121 ALA A C 1
ATOM 992 O O . ALA A 1 121 ? -8.396 -11.185 4.850 1.00 79.81 121 ALA A O 1
ATOM 993 N N . GLU A 1 122 ? -10.349 -11.613 3.837 1.00 78.94 122 GLU A N 1
ATOM 994 C CA . GLU A 1 122 ? -11.180 -11.028 4.903 1.00 78.94 122 GLU A CA 1
ATOM 995 C C . GLU A 1 122 ? -11.006 -11.744 6.251 1.00 78.94 122 GLU A C 1
ATOM 997 O O . GLU A 1 122 ? -11.126 -11.126 7.310 1.00 78.94 122 GLU A O 1
ATOM 1002 N N . ARG A 1 123 ? -10.678 -13.041 6.227 1.00 81.38 123 ARG A N 1
ATOM 1003 C CA . ARG A 1 123 ? -10.382 -13.839 7.427 1.00 81.38 123 ARG A CA 1
ATOM 1004 C C . ARG A 1 123 ? -8.928 -13.717 7.890 1.00 81.38 123 ARG A C 1
ATOM 1006 O O . ARG A 1 123 ? -8.587 -14.282 8.927 1.00 81.38 123 ARG A O 1
ATOM 1013 N N . GLY A 1 124 ? -8.085 -12.990 7.154 1.00 77.81 124 GLY A N 1
ATOM 1014 C CA . GLY A 1 124 ? -6.661 -12.823 7.446 1.00 77.81 124 GLY A CA 1
ATOM 1015 C C . GLY A 1 124 ? -5.810 -14.051 7.120 1.00 77.81 124 GLY A C 1
ATOM 1016 O O . GLY A 1 124 ? -4.737 -14.209 7.699 1.00 77.81 124 GLY A O 1
ATOM 1017 N N . TYR A 1 125 ? -6.284 -14.936 6.238 1.00 80.56 125 TYR A N 1
ATOM 1018 C CA . TYR A 1 125 ? -5.516 -16.091 5.787 1.00 80.56 125 TYR A CA 1
ATOM 1019 C C . TYR A 1 125 ? -4.672 -15.730 4.560 1.00 80.56 125 TYR A C 1
ATOM 1021 O O . TYR A 1 125 ? -5.213 -15.355 3.519 1.00 80.56 125 TYR A O 1
ATOM 1029 N N . TYR A 1 126 ? -3.356 -15.906 4.675 1.00 79.88 126 TYR A N 1
ATOM 1030 C CA . TYR A 1 126 ? -2.397 -15.736 3.585 1.00 79.88 126 TYR A CA 1
ATOM 1031 C C . TYR A 1 126 ? -1.544 -17.004 3.453 1.00 79.88 126 TYR A C 1
ATOM 1033 O O . TYR A 1 126 ? -1.179 -17.593 4.475 1.00 79.88 126 TYR A O 1
ATOM 1041 N N . PRO A 1 127 ? -1.254 -17.461 2.224 1.00 81.19 12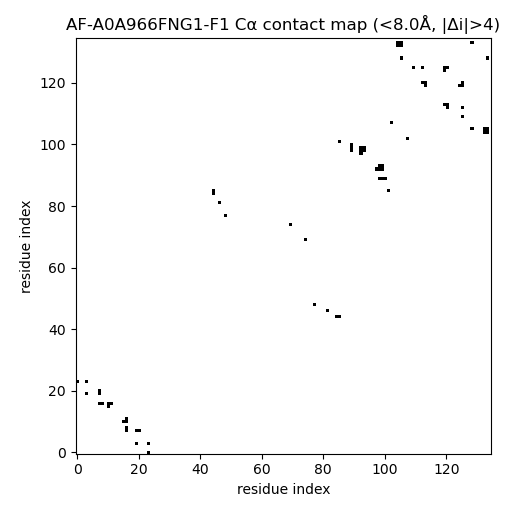7 PRO A N 1
ATOM 1042 C CA . PRO A 1 127 ? -0.414 -18.628 2.003 1.00 81.19 127 PRO A CA 1
ATOM 1043 C C . PRO A 1 127 ? 1.026 -18.342 2.437 1.00 81.19 127 PRO A C 1
ATOM 1045 O O . PRO A 1 127 ? 1.489 -17.202 2.387 1.00 81.19 127 PRO A O 1
ATOM 1048 N N . GLU A 1 128 ? 1.755 -19.387 2.827 1.00 81.56 128 GLU A N 1
ATOM 1049 C CA . GLU A 1 128 ? 3.190 -19.265 3.077 1.00 81.56 128 GLU A CA 1
ATOM 1050 C C . GLU A 1 128 ? 3.904 -18.886 1.777 1.00 81.56 128 GLU A C 1
ATOM 1052 O O . GLU A 1 128 ? 3.778 -19.569 0.757 1.00 81.56 128 GLU A O 1
ATOM 1057 N N . ILE A 1 129 ? 4.633 -17.770 1.808 1.00 79.38 129 ILE A N 1
ATOM 1058 C CA . ILE A 1 129 ? 5.366 -17.274 0.646 1.00 79.38 129 ILE A CA 1
ATOM 1059 C C . ILE A 1 129 ? 6.665 -18.082 0.535 1.00 79.38 129 ILE A C 1
ATOM 1061 O O . ILE A 1 129 ? 7.454 -18.084 1.485 1.00 79.38 129 ILE A O 1
ATOM 1065 N N . PRO A 1 130 ? 6.919 -18.762 -0.600 1.00 80.00 130 PRO A N 1
ATOM 1066 C CA . PRO A 1 130 ? 8.172 -19.468 -0.814 1.00 80.00 130 PRO A CA 1
ATOM 1067 C C . PRO A 1 130 ? 9.371 -18.523 -0.644 1.00 80.00 130 PRO A C 1
ATOM 1069 O O . PRO A 1 130 ? 9.338 -17.415 -1.185 1.00 80.00 130 PRO A O 1
ATOM 1072 N N . PRO A 1 131 ? 10.456 -18.951 0.029 1.00 75.38 131 PRO A N 1
ATOM 1073 C CA . PRO A 1 131 ? 11.615 -18.093 0.298 1.00 75.38 131 PRO A CA 1
ATO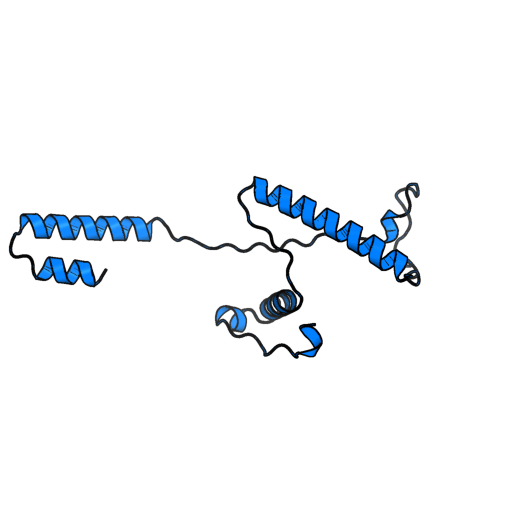M 1074 C C . PRO A 1 131 ? 12.299 -17.579 -0.980 1.00 75.38 131 PRO A C 1
ATOM 1076 O O . PRO A 1 131 ? 12.967 -16.549 -0.960 1.00 75.38 131 PRO A O 1
ATOM 1079 N N . GLU A 1 132 ? 12.093 -18.268 -2.103 1.00 77.31 132 GLU A N 1
ATOM 1080 C CA . GLU A 1 132 ? 12.567 -17.896 -3.441 1.00 77.31 132 GLU A CA 1
ATOM 1081 C C . GLU A 1 132 ? 12.004 -16.551 -3.932 1.00 77.31 132 GLU A C 1
ATOM 1083 O O . GLU A 1 132 ? 12.634 -15.888 -4.750 1.00 77.31 132 GLU A O 1
ATOM 1088 N N . LEU A 1 133 ? 10.833 -16.137 -3.433 1.00 68.69 133 LEU A N 1
ATOM 1089 C CA . LEU A 1 133 ? 10.144 -14.904 -3.833 1.00 68.69 133 LEU A CA 1
ATOM 1090 C C . LEU A 1 133 ? 10.365 -13.742 -2.851 1.00 68.69 133 LEU A C 1
ATOM 1092 O O . LEU A 1 133 ? 9.872 -12.637 -3.076 1.00 68.69 133 LEU A O 1
ATOM 1096 N N . THR A 1 134 ? 11.088 -13.986 -1.759 1.00 62.84 134 THR A N 1
ATOM 1097 C CA . THR A 1 134 ? 11.315 -13.022 -0.668 1.00 62.84 134 THR A CA 1
ATOM 1098 C C . THR A 1 134 ? 12.664 -12.300 -0.781 1.00 62.84 134 THR A C 1
ATOM 1100 O O . THR A 1 134 ? 12.961 -11.441 0.048 1.00 62.84 134 THR A O 1
ATOM 1103 N N . THR A 1 135 ? 13.484 -12.663 -1.776 1.00 51.69 135 THR A N 1
ATOM 1104 C CA . THR A 1 135 ? 14.823 -12.098 -2.038 1.00 51.69 135 THR A CA 1
ATOM 1105 C C . THR A 1 135 ? 14.745 -10.979 -3.073 1.00 51.69 135 THR A C 1
ATOM 1107 O O . THR A 1 135 ? 15.460 -9.967 -2.897 1.00 51.69 135 THR A O 1
#

Mean predicted aligned error: 13.61 Å

Radius of gyration: 27.18 Å; Cα contacts (8 Å, |Δi|>4): 39; chains: 1; bounding box: 48×36×83 Å